Protein AF-A0A1Z8Q421-F1 (afdb_monomer_lite)

Foldseek 3Di:
DVVVVVVVVVVVVVVVVVVVVVVVVVVVVVVVPPPPPPPPPPDQDADPVDHGQDDAACFADWDQDPVNFKIKTWRAADAPPVPPDGGFTAIWIQGNVPRDIGHAAEAEDEAPPEDNPFDDPDDTFRWHDKDWDQDPVRWIKIWTQGPPPHGKTWIWTWDQDPNDIYTYTHGID

Structure (mmCIF, N/CA/C/O backbone):
data_AF-A0A1Z8Q421-F1
#
_entry.id   AF-A0A1Z8Q421-F1
#
loop_
_atom_site.group_PDB
_atom_site.id
_atom_site.type_symbol
_atom_site.label_atom_id
_atom_site.label_alt_id
_atom_site.label_comp_id
_atom_site.label_asym_id
_atom_site.label_entity_id
_atom_site.label_seq_id
_atom_site.pdbx_PDB_ins_code
_atom_site.Cartn_x
_atom_site.Cartn_y
_atom_site.Cartn_z
_atom_site.occupancy
_atom_site.B_iso_or_equiv
_atom_site.auth_seq_id
_atom_site.auth_comp_id
_atom_site.auth_asym_id
_atom_site.auth_atom_id
_atom_site.pdbx_PDB_model_num
ATOM 1 N N . MET A 1 1 ? 30.458 -23.186 -71.223 1.00 63.22 1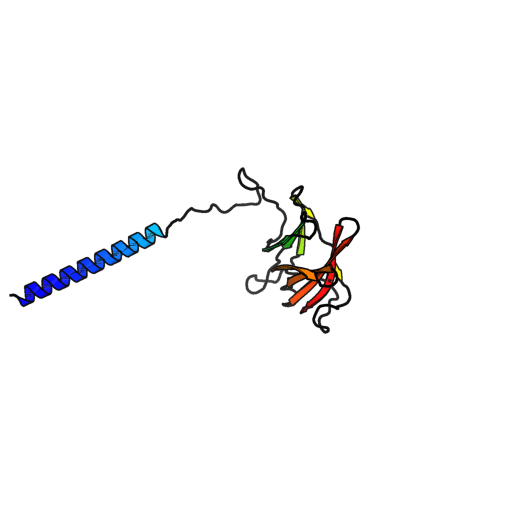 MET A N 1
ATOM 2 C CA . MET A 1 1 ? 29.615 -21.980 -71.431 1.00 63.22 1 MET A CA 1
ATOM 3 C C . MET A 1 1 ? 28.259 -22.051 -70.710 1.00 63.22 1 MET A C 1
ATOM 5 O O . MET A 1 1 ? 27.879 -21.066 -70.094 1.00 63.22 1 MET A O 1
ATOM 9 N N . ILE A 1 2 ? 27.545 -23.187 -70.731 1.00 75.88 2 ILE A N 1
ATOM 10 C CA . ILE A 1 2 ? 26.248 -23.371 -70.034 1.00 75.88 2 ILE A CA 1
ATOM 11 C C . ILE A 1 2 ? 26.379 -23.288 -68.503 1.00 75.88 2 ILE A C 1
ATOM 13 O O . ILE A 1 2 ? 25.632 -22.550 -67.870 1.00 75.88 2 ILE A O 1
ATOM 17 N N . PHE A 1 3 ? 27.385 -23.946 -67.919 1.00 76.75 3 PHE A N 1
ATOM 18 C CA . PHE A 1 3 ? 27.625 -23.936 -66.468 1.00 76.75 3 PHE A CA 1
ATOM 19 C C . PHE A 1 3 ? 27.875 -22.526 -65.902 1.00 76.75 3 PHE A C 1
ATOM 21 O O . PHE A 1 3 ? 27.327 -22.160 -64.871 1.00 76.75 3 PHE A O 1
ATOM 28 N N . TYR A 1 4 ? 28.620 -21.690 -66.633 1.00 82.44 4 TYR A N 1
ATOM 29 C CA . TYR A 1 4 ? 28.860 -20.288 -66.269 1.00 82.44 4 TYR A CA 1
ATOM 30 C C . TYR A 1 4 ? 27.575 -19.444 -66.301 1.00 82.44 4 TYR A C 1
ATOM 32 O O . TYR A 1 4 ? 27.365 -18.603 -65.432 1.00 82.44 4 TYR A O 1
ATOM 40 N N . LYS A 1 5 ? 26.682 -19.691 -67.272 1.00 81.94 5 LYS A N 1
ATOM 41 C CA . LYS A 1 5 ? 25.370 -19.031 -67.324 1.00 81.94 5 LYS A CA 1
ATOM 42 C C . LYS A 1 5 ? 24.496 -19.451 -66.140 1.00 81.94 5 LYS A C 1
ATOM 44 O O . LYS A 1 5 ? 23.928 -18.582 -65.493 1.00 81.94 5 LYS A O 1
ATOM 49 N N . ILE A 1 6 ? 24.441 -20.747 -65.824 1.00 86.06 6 ILE A N 1
ATOM 50 C CA . ILE A 1 6 ? 23.679 -21.278 -64.680 1.00 86.06 6 ILE A CA 1
ATOM 51 C C . ILE A 1 6 ? 24.201 -20.691 -63.362 1.00 86.06 6 ILE A C 1
ATOM 53 O O . ILE A 1 6 ? 23.416 -20.158 -62.583 1.00 86.06 6 ILE A O 1
ATOM 57 N N . LEU A 1 7 ? 25.520 -20.699 -63.149 1.00 88.44 7 LEU A N 1
ATOM 58 C CA . LEU A 1 7 ? 26.145 -20.114 -61.961 1.00 88.44 7 LEU A CA 1
ATOM 59 C C . LEU A 1 7 ? 25.832 -18.615 -61.831 1.00 88.44 7 LEU A C 1
ATOM 61 O O . LEU A 1 7 ? 25.489 -18.147 -60.749 1.00 88.44 7 LEU A O 1
ATOM 65 N N . ARG A 1 8 ? 25.869 -17.869 -62.942 1.00 89.56 8 ARG A N 1
ATOM 66 C CA . ARG A 1 8 ? 25.492 -16.450 -62.975 1.00 89.56 8 ARG A CA 1
ATOM 67 C C . ARG A 1 8 ? 24.030 -16.226 -62.568 1.00 89.56 8 ARG A C 1
ATOM 69 O O . ARG A 1 8 ? 23.768 -15.302 -61.807 1.00 89.56 8 ARG A O 1
ATOM 76 N N . TYR A 1 9 ? 23.091 -17.054 -63.033 1.00 92.56 9 TYR A N 1
ATOM 77 C CA . TYR A 1 9 ? 21.681 -16.944 -62.631 1.00 92.56 9 TYR A CA 1
ATOM 78 C C . TYR A 1 9 ? 21.465 -17.268 -61.149 1.00 92.56 9 TYR A C 1
ATOM 80 O O . TYR A 1 9 ? 20.704 -16.563 -60.492 1.00 92.56 9 TYR A O 1
ATOM 88 N N . ILE A 1 10 ? 22.166 -18.271 -60.606 1.00 92.00 10 ILE A N 1
ATOM 89 C CA . ILE A 1 10 ? 22.101 -18.620 -59.177 1.00 92.00 10 ILE A CA 1
ATOM 90 C C . ILE A 1 10 ? 22.594 -17.454 -58.313 1.00 92.00 10 ILE A C 1
ATOM 92 O O . ILE A 1 10 ? 21.920 -17.068 -57.361 1.00 92.00 10 ILE A O 1
ATOM 96 N N . VAL A 1 11 ? 23.730 -16.846 -58.670 1.00 93.56 11 VAL A N 1
ATOM 97 C CA . VAL A 1 11 ? 24.275 -15.689 -57.940 1.00 93.56 11 VAL A CA 1
ATOM 98 C C . VAL A 1 11 ? 23.302 -14.506 -57.972 1.00 93.56 11 VAL A C 1
ATOM 100 O O . VAL A 1 11 ? 23.052 -13.898 -56.936 1.00 93.56 11 VAL A O 1
ATOM 103 N N . ILE A 1 12 ? 22.700 -14.210 -59.130 1.00 94.56 12 ILE A N 1
ATOM 104 C CA . ILE A 1 12 ? 21.695 -13.141 -59.253 1.00 94.56 12 ILE A CA 1
ATOM 105 C C . ILE A 1 12 ? 20.468 -13.438 -58.378 1.00 94.56 12 ILE A C 1
ATOM 107 O O . ILE A 1 12 ? 20.010 -12.551 -57.665 1.00 94.56 12 ILE A O 1
ATOM 111 N N . ALA A 1 13 ? 19.964 -14.676 -58.379 1.00 94.62 13 ALA A N 1
ATOM 112 C CA . ALA A 1 13 ? 18.811 -15.066 -57.567 1.00 94.62 13 ALA A CA 1
ATOM 113 C C . ALA A 1 13 ? 19.076 -14.919 -56.059 1.00 94.62 13 ALA A C 1
ATOM 115 O O . ALA A 1 13 ? 18.221 -14.400 -55.343 1.00 94.62 13 ALA A O 1
ATOM 116 N N . ILE A 1 14 ? 20.266 -15.308 -55.585 1.00 95.75 14 ILE A N 1
ATOM 117 C CA . ILE A 1 14 ? 20.673 -15.134 -54.181 1.00 95.75 14 ILE A CA 1
ATOM 118 C C . ILE A 1 14 ? 20.725 -13.646 -53.813 1.00 95.75 14 ILE A C 1
ATOM 120 O O . ILE A 1 14 ? 20.204 -13.260 -52.770 1.00 95.75 14 ILE A O 1
ATOM 124 N N . ILE A 1 15 ? 21.294 -12.800 -54.681 1.00 96.38 15 ILE A N 1
ATOM 125 C CA . ILE A 1 15 ? 21.342 -11.346 -54.464 1.00 96.38 15 ILE A CA 1
ATOM 126 C C . ILE A 1 15 ? 19.924 -10.763 -54.395 1.00 96.38 15 ILE A C 1
ATOM 128 O O . ILE A 1 15 ? 19.624 -9.994 -53.485 1.00 96.38 15 ILE A O 1
ATOM 132 N N . CYS A 1 16 ? 19.028 -11.150 -55.307 1.00 96.81 16 CYS A N 1
ATOM 133 C CA . CYS A 1 16 ? 17.640 -10.685 -55.302 1.00 96.81 16 CYS A CA 1
ATOM 134 C C . CYS A 1 16 ? 16.880 -11.120 -54.040 1.00 96.81 16 CYS A C 1
ATOM 136 O O . CYS A 1 16 ? 16.175 -10.303 -53.451 1.00 96.81 16 CYS A O 1
ATOM 138 N N . LEU A 1 17 ? 17.044 -12.372 -53.601 1.00 96.81 17 LEU A N 1
ATOM 139 C CA . LEU A 1 17 ? 16.447 -12.882 -52.362 1.00 96.81 17 LEU A CA 1
ATOM 140 C C . LEU A 1 17 ? 16.971 -12.134 -51.134 1.00 96.81 17 LEU A C 1
ATOM 142 O O . LEU A 1 17 ? 16.187 -11.773 -50.260 1.00 96.81 17 LEU A O 1
ATOM 146 N N . PHE A 1 18 ? 18.274 -11.852 -51.090 1.00 96.81 18 PHE A N 1
ATOM 147 C CA . PHE A 1 18 ? 18.875 -11.086 -50.005 1.00 96.81 18 PHE A CA 1
ATOM 148 C C . PHE A 1 18 ? 18.331 -9.651 -49.957 1.00 96.81 18 PHE A C 1
ATOM 150 O O . PHE A 1 18 ? 17.934 -9.183 -48.894 1.00 96.81 18 PHE A O 1
ATOM 157 N N . ILE A 1 19 ? 18.221 -8.974 -51.105 1.00 97.31 19 ILE A N 1
ATOM 158 C CA . ILE A 1 19 ? 17.632 -7.628 -51.185 1.00 97.31 19 IL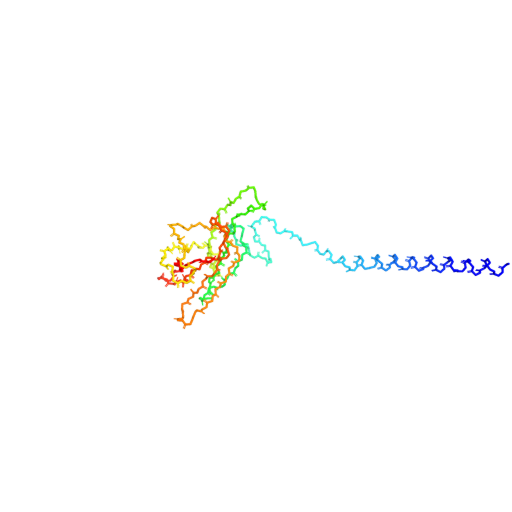E A CA 1
ATOM 159 C C . ILE A 1 19 ? 16.162 -7.644 -50.748 1.00 97.31 19 ILE A C 1
ATOM 161 O O . ILE A 1 19 ? 15.750 -6.779 -49.978 1.00 97.31 19 ILE A O 1
ATOM 165 N N . ALA A 1 20 ? 15.378 -8.630 -51.193 1.00 97.12 20 ALA A N 1
ATOM 166 C CA . ALA A 1 20 ? 13.978 -8.771 -50.794 1.00 97.12 20 ALA A CA 1
ATOM 167 C C . ALA A 1 20 ? 13.834 -9.011 -49.284 1.00 97.12 20 ALA A C 1
ATOM 169 O O . ALA A 1 20 ? 12.957 -8.430 -48.650 1.00 97.12 20 ALA A O 1
ATOM 170 N N . PHE A 1 21 ? 14.724 -9.814 -48.695 1.00 96.69 21 PHE A N 1
ATOM 171 C CA . PHE A 1 21 ? 14.763 -10.043 -47.254 1.00 96.69 21 PHE A CA 1
ATOM 172 C C . PHE A 1 21 ? 15.099 -8.762 -46.478 1.00 96.69 21 PHE A C 1
ATOM 174 O O . PHE A 1 21 ? 14.400 -8.428 -45.526 1.00 96.69 21 PHE A O 1
ATOM 181 N N . ILE A 1 22 ? 16.102 -7.994 -46.916 1.00 96.88 22 ILE A N 1
ATOM 182 C CA . ILE A 1 22 ? 16.441 -6.698 -46.304 1.00 96.88 22 ILE A CA 1
ATOM 183 C C . ILE A 1 22 ? 15.280 -5.703 -46.429 1.00 96.88 22 ILE A C 1
ATOM 185 O O . ILE A 1 22 ? 14.955 -5.018 -45.460 1.00 96.88 22 ILE A O 1
ATOM 189 N N . ALA A 1 23 ? 14.617 -5.644 -47.586 1.00 96.38 23 ALA A N 1
ATOM 190 C CA . ALA A 1 23 ? 13.452 -4.786 -47.787 1.00 96.38 23 ALA A CA 1
ATOM 191 C C . ALA A 1 23 ? 12.281 -5.183 -46.872 1.00 96.38 23 ALA A C 1
ATOM 193 O O . ALA A 1 23 ? 11.629 -4.311 -46.300 1.00 96.38 23 ALA A O 1
ATOM 194 N N . LEU A 1 24 ? 12.051 -6.487 -46.682 1.00 94.94 24 LEU A N 1
ATOM 195 C CA . LEU A 1 24 ? 11.056 -6.996 -45.740 1.00 94.94 24 LEU A CA 1
ATOM 196 C C . LEU A 1 24 ? 11.405 -6.616 -44.296 1.00 94.94 24 LEU A C 1
ATOM 198 O O . LEU A 1 24 ? 10.532 -6.146 -43.574 1.00 94.94 24 LEU A O 1
ATOM 202 N N . LEU A 1 25 ? 12.666 -6.766 -43.876 1.00 93.81 25 LEU A N 1
ATOM 203 C CA . LEU A 1 25 ? 13.107 -6.352 -42.540 1.00 93.81 25 LEU A CA 1
ATOM 204 C C . LEU A 1 25 ? 12.927 -4.846 -42.318 1.00 93.81 25 LEU A C 1
ATOM 206 O O . LEU A 1 25 ? 12.434 -4.442 -41.269 1.00 93.81 25 LEU A O 1
ATOM 210 N N . ALA A 1 26 ? 13.266 -4.018 -43.309 1.00 92.88 26 ALA A N 1
ATOM 211 C CA . ALA A 1 26 ? 13.051 -2.575 -43.241 1.00 92.88 26 ALA A CA 1
ATOM 212 C C . ALA A 1 26 ? 11.556 -2.229 -43.145 1.00 92.88 26 ALA A C 1
ATOM 214 O O . ALA A 1 26 ? 11.167 -1.389 -42.337 1.00 92.88 26 ALA A O 1
ATOM 215 N N . TYR A 1 27 ? 10.706 -2.910 -43.916 1.00 91.94 27 TYR A N 1
ATOM 216 C CA . TYR A 1 27 ? 9.255 -2.747 -43.842 1.00 91.94 27 TYR A CA 1
ATOM 217 C C . TYR A 1 27 ? 8.697 -3.144 -42.467 1.00 91.94 27 TYR A C 1
ATOM 219 O O . TYR A 1 27 ? 7.914 -2.399 -41.877 1.00 91.94 27 TYR A O 1
ATOM 227 N N . LEU A 1 28 ? 9.131 -4.279 -41.912 1.00 89.31 28 LEU A N 1
ATOM 228 C CA . LEU A 1 28 ? 8.740 -4.714 -40.569 1.00 89.31 28 LEU A CA 1
ATOM 229 C C . LEU A 1 28 ? 9.209 -3.724 -39.492 1.00 89.31 28 LEU A C 1
ATOM 231 O O . LEU A 1 28 ? 8.431 -3.381 -38.608 1.00 89.31 28 LEU A O 1
ATOM 235 N N . PHE A 1 29 ? 10.430 -3.196 -39.599 1.00 86.75 29 PHE A N 1
ATOM 236 C CA . PHE A 1 29 ? 10.946 -2.179 -38.679 1.00 86.75 29 PHE A CA 1
ATOM 237 C C . PHE A 1 29 ? 10.121 -0.883 -38.724 1.00 86.75 29 PHE A C 1
ATOM 239 O O . PHE A 1 29 ? 9.734 -0.357 -37.684 1.00 86.75 29 PHE A O 1
ATOM 246 N N . VAL A 1 30 ? 9.789 -0.391 -39.923 1.00 84.06 30 VAL A N 1
ATOM 247 C CA . VAL A 1 30 ? 8.990 0.835 -40.098 1.00 84.06 30 VAL A CA 1
ATOM 248 C C . VAL A 1 30 ? 7.545 0.647 -39.623 1.00 84.06 30 VAL A C 1
ATOM 250 O O . VAL A 1 30 ? 6.978 1.557 -39.027 1.00 84.06 30 VAL A O 1
ATOM 253 N N . THR A 1 31 ? 6.940 -0.522 -39.850 1.00 79.56 31 THR A N 1
ATOM 254 C CA . THR A 1 31 ? 5.553 -0.797 -39.425 1.00 79.56 31 THR A CA 1
ATOM 255 C C . THR A 1 31 ? 5.420 -1.077 -37.925 1.00 79.56 31 THR A C 1
ATOM 257 O O . THR A 1 31 ? 4.401 -0.717 -37.332 1.00 79.56 31 THR A O 1
ATOM 260 N N . GLN A 1 32 ? 6.443 -1.656 -37.284 1.00 71.38 32 GLN A N 1
ATOM 261 C CA . GLN A 1 32 ? 6.507 -1.775 -35.821 1.00 71.38 32 GLN A CA 1
ATOM 262 C C . GLN A 1 32 ? 6.812 -0.441 -35.131 1.00 71.38 32 GLN A C 1
ATOM 264 O O . GLN A 1 32 ? 6.450 -0.261 -33.969 1.00 71.38 32 GLN A O 1
ATOM 269 N N . ALA A 1 33 ? 7.401 0.525 -35.840 1.00 61.09 33 ALA A N 1
ATOM 270 C CA . ALA A 1 33 ? 7.626 1.875 -35.343 1.00 61.09 33 ALA A CA 1
ATOM 271 C C . ALA A 1 33 ? 6.333 2.716 -35.333 1.00 61.09 33 ALA A C 1
ATOM 273 O O . ALA A 1 33 ? 6.293 3.838 -35.833 1.00 61.09 33 ALA A O 1
ATOM 274 N N . ASN A 1 34 ? 5.275 2.227 -34.681 1.00 61.50 34 ASN A N 1
ATOM 275 C CA . ASN A 1 34 ? 4.263 3.112 -34.105 1.00 6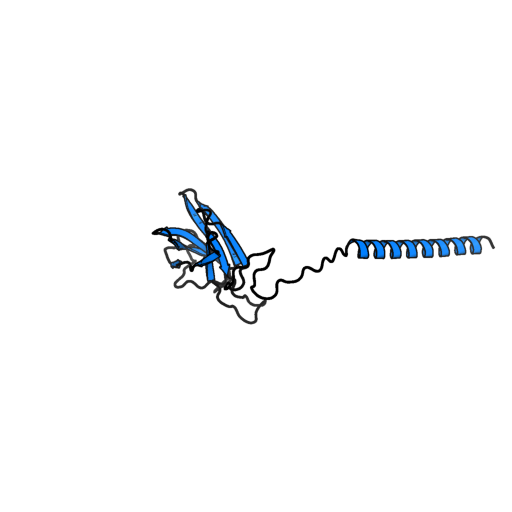1.50 34 ASN A CA 1
ATOM 276 C C . ASN A 1 34 ? 4.856 3.780 -32.855 1.00 61.50 34 ASN A C 1
ATOM 278 O O . ASN A 1 34 ? 4.409 3.575 -31.731 1.00 61.50 34 ASN A O 1
ATOM 282 N N . ILE A 1 35 ? 5.896 4.589 -33.063 1.00 62.12 35 ILE A N 1
ATOM 283 C CA . ILE A 1 35 ? 6.490 5.445 -32.040 1.00 62.12 35 ILE A CA 1
ATOM 284 C C . ILE A 1 35 ? 5.608 6.690 -31.972 1.00 62.12 35 ILE A C 1
ATOM 286 O O . ILE A 1 35 ? 5.997 7.780 -32.385 1.00 62.12 35 ILE A O 1
ATOM 290 N N . LYS A 1 36 ? 4.372 6.548 -31.481 1.00 62.22 36 LYS A N 1
ATOM 291 C CA . LYS A 1 36 ? 3.764 7.715 -30.846 1.00 62.22 36 LYS A CA 1
ATOM 292 C C . LYS A 1 36 ? 4.634 7.978 -29.631 1.00 62.22 36 LYS A C 1
ATOM 294 O O . LYS A 1 36 ? 4.603 7.209 -28.677 1.00 62.22 36 LYS A O 1
ATOM 299 N N . GLN A 1 37 ? 5.469 9.007 -29.724 1.00 62.19 37 GLN A N 1
ATOM 300 C CA . GLN A 1 37 ? 6.221 9.511 -28.592 1.00 62.19 37 GLN A CA 1
ATOM 301 C C . GLN A 1 37 ? 5.184 9.909 -27.543 1.00 62.19 37 GLN A C 1
ATOM 303 O O . GLN A 1 37 ? 4.469 10.899 -27.698 1.00 62.19 37 GLN A O 1
ATOM 308 N N . VAL A 1 38 ? 5.013 9.054 -26.538 1.00 65.69 38 VAL A N 1
ATOM 309 C CA . VAL A 1 38 ? 4.213 9.392 -25.372 1.00 65.69 38 VAL A CA 1
ATOM 310 C C . VAL A 1 38 ? 5.061 10.407 -24.633 1.00 65.69 38 VAL A C 1
ATOM 312 O O . VAL A 1 38 ? 6.135 10.075 -24.135 1.00 65.69 38 VAL A O 1
ATOM 315 N N . ASN A 1 39 ? 4.636 11.666 -24.659 1.00 68.56 39 ASN A N 1
ATOM 316 C CA . ASN A 1 39 ? 5.265 12.672 -23.825 1.00 68.56 39 ASN A CA 1
ATOM 317 C C . ASN A 1 39 ? 5.084 12.216 -22.381 1.00 68.56 39 ASN A C 1
ATOM 319 O O . ASN A 1 39 ? 3.954 11.986 -21.944 1.00 68.56 39 ASN A O 1
ATOM 323 N N . TYR A 1 40 ? 6.193 12.041 -21.669 1.00 66.38 40 TYR A N 1
ATOM 324 C CA . TYR A 1 40 ? 6.132 11.810 -20.238 1.00 66.38 40 TYR A CA 1
ATOM 325 C C . TYR A 1 40 ? 5.429 13.006 -19.602 1.00 66.38 40 TYR A C 1
ATOM 327 O O . TYR A 1 40 ? 5.690 14.155 -19.965 1.00 66.38 40 TYR A O 1
ATOM 335 N N . ILE A 1 41 ? 4.502 12.729 -18.689 1.00 69.06 41 ILE A N 1
ATOM 336 C CA . ILE A 1 41 ? 3.942 13.774 -17.840 1.00 69.06 41 ILE A CA 1
ATOM 337 C C . ILE A 1 41 ? 5.090 14.199 -16.926 1.00 69.06 41 ILE A C 1
ATOM 339 O O . ILE A 1 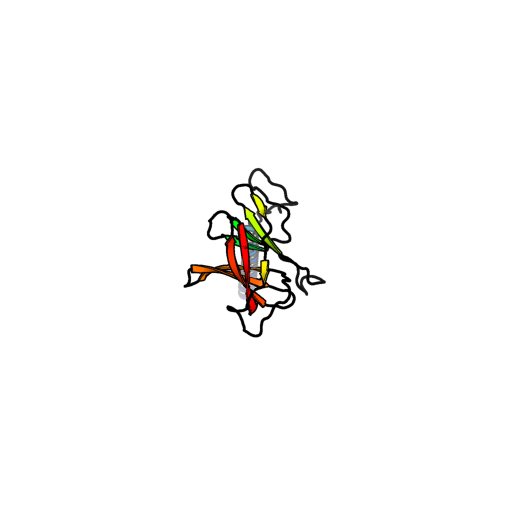41 ? 5.519 13.432 -16.065 1.00 69.06 41 ILE A O 1
ATOM 343 N N . GLU A 1 42 ? 5.651 15.376 -17.186 1.00 73.12 42 GLU A N 1
ATOM 344 C CA . GLU A 1 42 ? 6.668 15.967 -16.326 1.00 73.12 42 GLU A CA 1
ATOM 345 C C . GLU A 1 42 ? 5.998 16.761 -15.208 1.00 73.12 42 GLU A C 1
ATOM 347 O O . GLU A 1 42 ? 5.053 17.517 -15.432 1.00 73.12 42 GLU A O 1
ATOM 352 N N . GLY A 1 43 ? 6.510 16.590 -13.992 1.00 80.44 43 GLY A N 1
ATOM 353 C CA . GLY A 1 43 ? 5.946 17.225 -12.810 1.00 80.44 43 GLY A CA 1
ATOM 354 C C . GLY A 1 43 ? 4.612 16.615 -12.379 1.00 80.44 43 GLY A C 1
ATOM 355 O O . GLY A 1 43 ? 4.225 15.523 -12.788 1.00 80.44 43 GLY A O 1
ATOM 356 N N . CYS A 1 44 ? 3.930 17.325 -11.486 1.00 87.44 44 CYS A N 1
ATOM 357 C CA . CYS A 1 44 ? 2.628 16.929 -10.977 1.00 87.44 44 CYS A CA 1
ATOM 358 C C . CYS A 1 44 ? 1.626 18.044 -11.261 1.00 87.44 44 CYS A C 1
ATOM 360 O O . CYS A 1 44 ? 1.273 18.834 -10.387 1.00 87.44 44 CYS A O 1
ATOM 362 N N . GLU A 1 45 ? 1.240 18.153 -12.529 1.00 88.19 45 GLU A N 1
ATOM 363 C CA . GLU A 1 45 ? 0.363 19.211 -13.016 1.00 88.19 45 GLU A CA 1
ATOM 364 C C . GLU A 1 45 ? -0.764 18.614 -13.855 1.00 88.19 45 GLU A C 1
ATOM 366 O O . GLU A 1 45 ? -0.558 17.732 -14.689 1.00 88.19 45 GLU A O 1
ATOM 371 N N . SER A 1 46 ? -1.979 19.100 -13.607 1.00 90.06 46 SER A N 1
ATOM 372 C CA . SER A 1 46 ? -3.140 18.744 -14.421 1.00 90.06 46 SER A CA 1
ATOM 373 C C . SER A 1 46 ? -3.082 19.457 -15.771 1.00 90.06 46 SER A C 1
ATOM 375 O O . SER A 1 46 ? -2.508 20.538 -15.893 1.00 90.06 46 SER A O 1
ATOM 377 N N . ASN A 1 47 ? -3.723 18.881 -16.781 1.00 87.00 47 ASN A N 1
ATOM 378 C CA . ASN A 1 47 ? -3.890 19.495 -18.095 1.00 87.00 47 ASN A CA 1
ATOM 379 C C . ASN A 1 47 ? -5.329 19.302 -18.603 1.00 87.00 47 ASN A C 1
ATOM 381 O O . ASN A 1 47 ? -6.205 18.860 -17.866 1.00 87.00 47 ASN A O 1
ATOM 385 N N . GLU A 1 48 ? -5.588 19.639 -19.867 1.00 88.38 48 GLU A N 1
ATOM 386 C CA . GLU A 1 48 ? -6.929 19.538 -20.465 1.00 88.38 48 GLU A CA 1
ATOM 387 C C . GLU A 1 48 ? -7.458 18.096 -20.573 1.00 88.38 48 GLU A C 1
ATOM 389 O O . GLU A 1 48 ? -8.658 17.892 -20.734 1.00 88.38 48 GLU A O 1
ATOM 394 N N . THR A 1 49 ? -6.576 17.093 -20.517 1.00 87.81 49 THR A N 1
ATOM 395 C CA . THR A 1 49 ? -6.922 15.669 -20.667 1.00 87.81 49 THR A CA 1
ATOM 396 C C . THR A 1 49 ? -6.936 14.925 -19.333 1.00 87.81 49 THR A C 1
ATOM 398 O O . THR A 1 49 ? -7.756 14.030 -19.144 1.00 87.81 49 THR A O 1
ATOM 401 N N . PHE A 1 50 ? -6.038 15.276 -18.412 1.00 85.69 50 PHE A N 1
ATOM 402 C CA . PHE A 1 50 ? -5.834 14.557 -17.160 1.00 85.69 50 PHE A CA 1
ATOM 403 C C . PHE A 1 50 ? -5.856 15.494 -15.960 1.00 85.69 50 PHE A C 1
ATOM 405 O O . PHE A 1 50 ? -5.128 16.488 -15.912 1.00 85.69 50 PHE A O 1
ATOM 412 N N . THR A 1 51 ? -6.618 15.096 -14.946 1.00 88.94 51 THR A N 1
ATOM 413 C CA . THR A 1 51 ? -6.465 15.611 -13.587 1.00 88.94 51 THR A CA 1
ATOM 414 C C . THR A 1 51 ? -5.428 14.762 -12.868 1.00 88.94 51 THR A C 1
ATOM 416 O O . THR A 1 51 ? -5.554 13.540 -12.812 1.00 88.94 51 THR A O 1
ATOM 419 N N . VAL A 1 52 ? -4.407 15.410 -12.317 1.00 90.19 52 VAL A N 1
ATOM 420 C CA . VAL A 1 52 ? -3.323 14.752 -11.583 1.00 90.19 52 VAL A CA 1
ATOM 421 C C . VAL A 1 52 ? -3.430 15.117 -10.107 1.00 90.19 52 VAL A C 1
ATOM 423 O O . VAL A 1 52 ? -3.490 16.296 -9.756 1.00 90.19 52 VAL A O 1
ATOM 426 N N . TYR A 1 53 ? -3.435 14.103 -9.240 1.00 92.38 53 TYR A N 1
ATOM 427 C CA . TYR A 1 53 ? -3.442 14.274 -7.789 1.00 92.38 53 TYR A CA 1
ATOM 428 C C . TYR A 1 53 ? -2.044 14.048 -7.217 1.00 92.38 53 TYR A C 1
ATOM 430 O O . TYR A 1 53 ? -1.443 12.991 -7.386 1.00 92.38 53 TYR A O 1
ATOM 438 N N . CYS A 1 54 ? -1.531 15.068 -6.537 1.00 90.88 54 CYS A N 1
ATOM 439 C CA . CYS A 1 54 ? -0.136 15.140 -6.116 1.00 90.88 54 CYS A CA 1
ATOM 440 C C . CYS A 1 54 ? 0.086 14.717 -4.664 1.00 90.88 54 CYS A C 1
ATOM 442 O O . CYS A 1 54 ? -0.854 14.473 -3.910 1.00 90.88 54 CYS A O 1
ATOM 444 N N . ASN A 1 55 ? 1.359 14.729 -4.255 1.00 93.00 55 ASN A N 1
ATOM 445 C CA . ASN A 1 55 ? 1.824 14.453 -2.891 1.00 93.00 55 ASN A CA 1
ATOM 446 C C . ASN A 1 55 ? 1.730 12.981 -2.467 1.00 93.00 55 ASN A C 1
ATOM 448 O O . ASN A 1 55 ? 1.619 12.693 -1.273 1.00 93.00 55 ASN A O 1
ATOM 452 N N . TYR A 1 56 ? 1.807 12.055 -3.422 1.00 94.56 56 TYR A N 1
ATOM 453 C CA . TYR A 1 56 ? 2.022 10.629 -3.178 1.00 94.56 56 TYR A CA 1
ATOM 454 C C . TYR A 1 56 ? 3.498 10.280 -3.373 1.00 94.56 56 TYR A C 1
ATOM 456 O O . TYR A 1 56 ? 4.142 10.764 -4.302 1.00 94.56 56 TYR A O 1
ATOM 464 N N . GLN A 1 57 ? 4.034 9.460 -2.481 1.00 94.56 57 GLN A N 1
ATOM 465 C CA . GLN A 1 57 ? 5.358 8.872 -2.596 1.00 94.56 57 GLN A CA 1
ATOM 466 C C . GLN A 1 57 ? 5.232 7.584 -3.407 1.00 94.56 57 GLN A C 1
ATOM 468 O O . GLN A 1 57 ? 4.649 6.633 -2.910 1.00 94.56 57 GLN A O 1
ATOM 473 N N . ASN A 1 58 ? 5.756 7.571 -4.637 1.00 94.38 58 ASN A N 1
ATOM 474 C CA . ASN A 1 58 ? 5.795 6.395 -5.520 1.00 94.38 58 ASN A CA 1
ATOM 475 C C . ASN A 1 58 ? 4.513 5.530 -5.438 1.00 94.38 58 ASN A C 1
ATOM 477 O O . ASN A 1 58 ? 4.597 4.391 -4.976 1.00 94.38 58 ASN A O 1
ATOM 481 N N . PRO A 1 59 ? 3.330 6.072 -5.797 1.00 95.56 59 PRO A N 1
ATOM 482 C CA . PRO A 1 59 ? 2.092 5.300 -5.751 1.00 95.56 59 PRO A CA 1
ATOM 483 C C . PRO A 1 59 ? 2.229 4.097 -6.690 1.00 95.56 59 PRO A C 1
ATOM 485 O O . PRO A 1 59 ? 2.396 4.295 -7.895 1.00 95.56 59 PRO A O 1
ATOM 488 N N . GLU A 1 60 ? 2.237 2.884 -6.142 1.00 96.12 60 GLU A N 1
ATOM 489 C CA . GLU A 1 60 ? 2.549 1.679 -6.916 1.00 96.12 60 GLU A CA 1
ATOM 490 C C . GLU A 1 60 ? 1.302 0.886 -7.289 1.00 96.12 60 GLU A C 1
ATOM 492 O O . GLU A 1 60 ? 1.153 0.526 -8.456 1.00 96.12 60 GLU A O 1
ATOM 497 N N . ASP A 1 61 ? 0.375 0.721 -6.348 1.00 98.38 61 ASP A N 1
ATOM 498 C CA . ASP A 1 61 ? -0.865 -0.015 -6.566 1.00 98.38 61 ASP A CA 1
ATOM 499 C C . ASP A 1 61 ? -2.069 0.672 -5.897 1.00 98.38 61 ASP A C 1
ATOM 501 O O . ASP A 1 61 ? -1.934 1.522 -5.004 1.00 98.38 61 ASP A O 1
ATOM 505 N N . LEU A 1 62 ? -3.265 0.348 -6.392 1.00 98.00 62 LEU A N 1
ATOM 506 C CA . LEU A 1 62 ? -4.528 0.996 -6.048 1.00 98.00 62 LEU A CA 1
ATOM 507 C C . LEU A 1 62 ? -5.629 -0.042 -5.817 1.00 98.00 62 LEU A C 1
ATOM 509 O O . LEU A 1 62 ? -5.897 -0.870 -6.682 1.00 98.00 62 LEU A O 1
ATOM 513 N N . ALA A 1 63 ? -6.366 0.090 -4.714 1.00 98.06 63 ALA A N 1
ATOM 514 C CA . ALA A 1 63 ? -7.541 -0.734 -4.431 1.00 98.06 63 ALA A CA 1
ATOM 515 C C . ALA A 1 63 ? -8.761 0.135 -4.105 1.00 98.06 63 ALA A C 1
ATOM 517 O O . ALA A 1 63 ? -8.674 1.101 -3.348 1.00 98.06 63 ALA A O 1
ATOM 518 N N . VAL A 1 64 ? -9.920 -0.200 -4.672 1.00 97.25 64 VAL A N 1
ATOM 519 C CA . VAL A 1 64 ? -11.181 0.497 -4.375 1.00 97.25 64 VAL A CA 1
ATOM 520 C C . VAL A 1 64 ? -11.715 0.014 -3.027 1.00 97.25 64 VAL A C 1
ATOM 522 O O . VAL A 1 64 ? -11.779 -1.189 -2.781 1.00 97.25 64 VAL A O 1
ATOM 525 N N . LEU A 1 65 ? -12.107 0.946 -2.158 1.00 97.12 65 LEU A N 1
ATOM 526 C CA . LEU A 1 65 ? -12.729 0.627 -0.875 1.00 97.12 65 LEU A CA 1
ATOM 527 C C . LEU A 1 65 ? -14.221 0.274 -1.043 1.00 97.12 65 LEU A C 1
ATOM 529 O O . LEU A 1 65 ? -14.853 0.718 -2.005 1.00 97.12 65 LEU A O 1
ATOM 533 N N . PRO A 1 66 ? -14.818 -0.486 -0.104 1.00 95.12 66 PRO A N 1
ATOM 534 C CA . PRO A 1 66 ? -16.208 -0.950 -0.206 1.00 95.12 66 PRO A CA 1
ATOM 535 C C . PRO A 1 66 ? -17.269 0.152 -0.336 1.00 95.12 66 PRO A C 1
ATOM 537 O O . PRO A 1 66 ? -18.353 -0.099 -0.856 1.00 95.12 66 PRO A O 1
ATOM 540 N N . ASP A 1 67 ? -16.969 1.379 0.098 1.00 94.88 67 ASP A N 1
ATOM 541 C CA . ASP A 1 67 ? -17.876 2.523 -0.052 1.00 94.88 67 ASP A CA 1
ATOM 542 C C . ASP A 1 67 ? -17.983 3.057 -1.490 1.00 94.88 67 ASP A C 1
ATOM 544 O O . ASP A 1 67 ? -18.799 3.940 -1.763 1.00 94.88 67 ASP A O 1
ATOM 548 N N . GLY A 1 68 ? -17.151 2.563 -2.413 1.00 93.81 68 GLY A N 1
ATOM 549 C CA . GLY A 1 68 ? -17.098 3.024 -3.799 1.00 93.81 68 GLY A CA 1
ATOM 550 C C . GLY A 1 68 ? -16.645 4.480 -3.958 1.00 93.81 68 GLY A C 1
ATOM 551 O O . GLY A 1 68 ? -16.778 5.043 -5.045 1.00 93.81 68 GLY A O 1
ATOM 552 N N . ARG A 1 69 ? -16.127 5.105 -2.894 1.00 95.31 69 ARG A N 1
ATOM 553 C CA . ARG A 1 69 ? -15.709 6.510 -2.858 1.00 95.31 69 ARG A CA 1
ATOM 554 C C . ARG A 1 69 ? -14.209 6.646 -2.681 1.00 95.31 69 ARG A C 1
ATOM 556 O O . ARG A 1 69 ? -13.613 7.533 -3.293 1.00 95.31 69 ARG A O 1
ATOM 563 N N . HIS A 1 70 ? -13.607 5.848 -1.817 1.00 97.12 70 HIS A N 1
ATOM 564 C CA . HIS A 1 70 ? -12.194 5.993 -1.509 1.00 97.12 70 HIS A CA 1
ATOM 565 C C . HIS A 1 70 ? -11.360 4.952 -2.261 1.00 97.12 70 HIS A C 1
ATOM 567 O O . HIS A 1 70 ? -11.775 3.813 -2.464 1.00 97.12 70 HIS A O 1
ATOM 573 N N . ILE A 1 71 ? -10.165 5.359 -2.679 1.00 97.81 71 ILE A N 1
ATOM 574 C CA . ILE A 1 71 ? -9.161 4.470 -3.266 1.00 97.81 71 ILE A CA 1
ATOM 575 C C . ILE A 1 71 ? -7.998 4.396 -2.287 1.00 97.81 71 ILE A C 1
ATOM 577 O O . ILE A 1 71 ? -7.421 5.427 -1.946 1.00 97.81 71 ILE A O 1
ATOM 581 N N . LEU A 1 72 ? -7.667 3.195 -1.829 1.00 98.44 72 LEU A N 1
ATOM 582 C CA . LEU A 1 72 ? -6.447 2.916 -1.089 1.00 98.44 72 LEU A CA 1
ATOM 583 C C . LEU A 1 72 ? -5.257 2.949 -2.047 1.00 98.44 72 LEU A C 1
ATOM 585 O O . LEU A 1 72 ? -5.309 2.351 -3.117 1.00 98.44 72 LEU A O 1
ATOM 589 N N . VAL A 1 73 ? -4.197 3.640 -1.645 1.00 98.50 73 VAL A N 1
ATOM 590 C CA . VAL A 1 73 ? -2.963 3.808 -2.413 1.00 98.50 73 VAL A CA 1
ATOM 591 C C . VAL A 1 73 ? -1.803 3.232 -1.613 1.00 98.50 73 VAL A C 1
ATOM 593 O O . VAL A 1 73 ? -1.562 3.670 -0.480 1.00 98.50 73 VAL A O 1
ATOM 596 N N . SER A 1 74 ? -1.066 2.286 -2.197 1.00 98.44 74 SER A N 1
ATOM 597 C CA . SER A 1 74 ? 0.233 1.876 -1.665 1.00 98.44 74 SER A CA 1
ATOM 598 C C . SER A 1 74 ? 1.302 2.872 -2.109 1.00 98.44 74 SER A C 1
ATOM 600 O O . SER A 1 74 ? 1.566 3.071 -3.293 1.00 98.44 74 SER A O 1
ATOM 602 N N . GLU A 1 75 ? 1.900 3.569 -1.146 1.00 98.12 75 GLU A N 1
ATOM 603 C CA . GLU A 1 75 ? 2.992 4.503 -1.403 1.00 98.12 75 GLU A CA 1
ATOM 604 C C . GLU A 1 75 ? 4.317 3.798 -1.153 1.00 98.12 75 GLU A C 1
ATOM 606 O O . GLU A 1 75 ? 4.785 3.732 -0.007 1.00 98.12 75 GLU A O 1
ATOM 611 N N . PHE A 1 76 ? 4.897 3.246 -2.221 1.00 97.94 76 PHE A N 1
ATOM 612 C CA . PHE A 1 76 ? 6.099 2.434 -2.131 1.00 97.94 76 PHE A CA 1
ATOM 613 C C . PHE A 1 76 ? 7.286 3.249 -1.619 1.00 97.94 76 PHE A C 1
ATOM 615 O O . PHE A 1 76 ? 7.550 4.393 -2.001 1.00 97.94 76 PHE A O 1
ATOM 622 N N . GLY A 1 77 ? 8.028 2.631 -0.711 1.00 96.44 77 GLY A N 1
ATOM 623 C CA . GLY A 1 77 ? 9.248 3.184 -0.170 1.00 96.44 77 GLY A CA 1
ATOM 624 C C . GLY A 1 77 ? 10.402 3.056 -1.154 1.00 96.44 77 GLY A C 1
ATOM 625 O O . GLY A 1 77 ? 10.509 3.783 -2.144 1.00 96.44 77 GLY A O 1
ATOM 626 N N . ALA A 1 78 ? 11.293 2.129 -0.831 1.00 94.25 78 ALA A N 1
ATOM 627 C CA . ALA A 1 78 ? 12.324 1.614 -1.715 1.00 94.25 78 ALA A CA 1
ATOM 628 C C . ALA A 1 78 ? 12.818 0.262 -1.182 1.00 94.25 78 ALA A C 1
ATOM 630 O O . ALA A 1 78 ? 12.677 -0.016 0.012 1.00 94.25 78 ALA A O 1
ATOM 631 N N . ILE A 1 79 ? 13.449 -0.538 -2.045 1.00 93.50 79 ILE A N 1
ATOM 632 C CA . ILE A 1 79 ? 14.005 -1.853 -1.701 1.00 93.50 79 ILE A CA 1
ATOM 633 C C . ILE A 1 79 ? 15.428 -2.029 -2.259 1.00 93.50 79 ILE A C 1
ATOM 635 O O . ILE A 1 79 ? 15.716 -1.645 -3.395 1.00 93.50 79 ILE A O 1
ATOM 639 N N . VAL A 1 80 ? 16.335 -2.618 -1.482 1.00 91.06 80 VAL A N 1
ATOM 640 C CA . VAL A 1 80 ? 17.671 -3.052 -1.933 1.00 91.06 80 VAL A CA 1
ATOM 641 C C . VAL A 1 80 ? 17.534 -4.340 -2.766 1.00 91.06 80 VAL A C 1
ATOM 643 O O . VAL A 1 80 ? 16.821 -5.244 -2.340 1.00 91.06 80 VAL A O 1
ATOM 646 N N . PRO A 1 81 ? 18.216 -4.492 -3.923 1.00 92.44 81 PRO A N 1
ATOM 647 C CA . PRO A 1 81 ? 19.279 -3.647 -4.480 1.00 92.44 81 PRO A CA 1
ATOM 648 C C . PRO A 1 81 ? 18.815 -2.609 -5.515 1.00 92.44 81 PRO A C 1
ATOM 650 O O . PRO A 1 81 ? 19.657 -1.969 -6.141 1.00 92.44 81 PRO A O 1
ATOM 653 N N . LEU A 1 82 ? 17.505 -2.441 -5.729 1.00 89.50 82 LEU A N 1
ATOM 654 C CA . LEU A 1 82 ? 16.975 -1.443 -6.672 1.00 89.50 82 LEU A CA 1
ATOM 655 C C . LEU A 1 82 ? 17.247 -0.005 -6.200 1.00 89.50 82 LEU A C 1
ATOM 657 O O . LEU A 1 82 ? 17.370 0.909 -7.011 1.00 89.50 82 LEU A O 1
ATOM 661 N N . SER A 1 83 ? 17.391 0.172 -4.887 1.00 91.19 83 SER A N 1
ATOM 662 C CA . SER A 1 83 ? 17.838 1.384 -4.209 1.00 91.19 83 SER A CA 1
ATOM 663 C C . SER A 1 83 ? 19.076 1.090 -3.347 1.00 91.19 83 SER A C 1
ATOM 665 O O . SER A 1 83 ? 19.228 -0.038 -2.869 1.00 91.19 83 SER A O 1
ATOM 667 N N . PRO A 1 84 ? 19.951 2.083 -3.080 1.00 93.94 84 PRO A N 1
ATOM 668 C CA . PRO A 1 84 ? 21.071 1.928 -2.146 1.00 93.94 84 PRO A CA 1
ATOM 669 C C . PRO A 1 84 ? 20.642 1.546 -0.723 1.00 93.94 84 PRO A C 1
ATOM 671 O O . PRO A 1 84 ? 21.417 0.941 0.015 1.00 93.94 84 PRO A O 1
ATOM 674 N N . THR A 1 85 ? 19.423 1.922 -0.331 1.00 93.69 85 THR A N 1
ATOM 675 C CA . THR A 1 85 ? 18.855 1.671 0.997 1.00 93.69 85 THR A CA 1
ATOM 676 C C . THR A 1 85 ? 17.364 1.375 0.901 1.00 93.69 85 THR A C 1
ATOM 678 O O . THR A 1 85 ? 16.676 1.921 0.033 1.00 93.69 85 THR A O 1
ATOM 681 N N . ASN A 1 86 ? 16.850 0.579 1.840 1.00 93.69 86 ASN A N 1
ATOM 682 C CA . ASN A 1 86 ? 15.410 0.481 2.062 1.00 93.69 86 ASN A CA 1
ATOM 683 C C . ASN A 1 86 ? 14.893 1.823 2.598 1.00 93.69 86 ASN A C 1
ATOM 685 O O . ASN A 1 86 ? 15.550 2.462 3.424 1.00 93.69 86 ASN A O 1
ATOM 689 N N . VAL A 1 87 ? 13.731 2.254 2.118 1.00 96.88 87 VAL A N 1
ATOM 690 C CA . VAL A 1 87 ? 13.058 3.482 2.562 1.00 96.88 87 VAL A CA 1
ATOM 691 C C . VAL A 1 87 ? 11.651 3.100 2.982 1.00 96.88 87 VAL A C 1
ATOM 693 O O . VAL A 1 87 ? 11.022 2.284 2.319 1.00 96.88 87 VAL A O 1
ATOM 696 N N . GLN A 1 88 ? 11.162 3.679 4.076 1.00 97.19 88 GLN A N 1
ATOM 697 C CA . GLN A 1 88 ? 9.796 3.454 4.526 1.00 97.19 88 GLN A CA 1
ATOM 698 C C . GLN A 1 88 ? 8.806 4.136 3.567 1.00 97.19 88 GLN A C 1
ATOM 700 O O . GLN A 1 88 ? 8.992 5.283 3.154 1.00 97.19 88 GLN A O 1
ATOM 705 N N . GLY A 1 89 ? 7.763 3.406 3.205 1.00 97.19 89 GLY A N 1
ATOM 706 C CA . GLY A 1 89 ? 6.578 3.893 2.520 1.00 97.19 89 GLY A CA 1
ATOM 707 C C . GLY A 1 89 ? 5.400 4.056 3.478 1.00 97.19 89 GLY A C 1
ATOM 708 O O . GLY A 1 89 ? 5.561 4.120 4.699 1.00 97.19 89 GLY A O 1
ATOM 709 N N . LYS A 1 90 ? 4.190 4.145 2.931 1.00 97.25 90 LYS A N 1
ATOM 710 C CA . LYS A 1 90 ? 2.960 4.289 3.724 1.00 97.25 90 LYS A CA 1
ATOM 711 C C . LYS A 1 90 ? 1.724 3.905 2.921 1.00 97.25 90 LYS A C 1
ATOM 713 O O . LYS A 1 90 ? 1.803 3.616 1.734 1.00 97.25 90 LYS A O 1
ATOM 718 N N . LEU A 1 91 ? 0.580 3.936 3.586 1.00 98.19 91 LEU A N 1
ATOM 719 C CA . LEU A 1 91 ? -0.727 3.823 2.956 1.00 98.19 91 LEU A CA 1
ATOM 720 C C . LEU A 1 91 ? -1.446 5.162 3.063 1.00 98.19 91 LEU A C 1
ATOM 722 O O . LEU A 1 91 ? -1.304 5.885 4.055 1.00 98.19 91 LEU A O 1
ATOM 726 N N . SER A 1 92 ? -2.231 5.486 2.049 1.00 97.69 92 SER A N 1
ATOM 727 C CA . SER A 1 92 ? -3.110 6.650 2.064 1.00 97.69 92 SER A CA 1
ATOM 728 C C . SER A 1 92 ? -4.374 6.390 1.268 1.00 97.69 92 SER A C 1
ATOM 730 O O . SER A 1 92 ? -4.470 5.411 0.534 1.00 97.69 92 SER A O 1
ATOM 732 N N . LEU A 1 93 ? -5.357 7.270 1.433 1.00 97.69 93 LEU A N 1
ATOM 733 C CA . LEU A 1 93 ? -6.592 7.236 0.667 1.00 97.69 93 LEU A CA 1
ATOM 734 C C . LEU A 1 93 ? -6.676 8.429 -0.269 1.00 97.69 93 LEU A C 1
ATOM 736 O O . LEU A 1 93 ? -6.385 9.553 0.136 1.00 97.69 93 LEU A O 1
ATOM 740 N N . LEU A 1 94 ? -7.171 8.197 -1.476 1.00 97.44 94 LEU A N 1
ATOM 741 C CA . LEU A 1 94 ? -7.698 9.228 -2.357 1.00 97.44 94 LEU A CA 1
ATOM 742 C C . LEU A 1 94 ? -9.222 9.270 -2.211 1.00 97.44 94 LEU A C 1
ATOM 744 O O . LEU A 1 94 ? -9.902 8.277 -2.464 1.00 97.44 94 LEU A O 1
ATOM 748 N N . ASP A 1 95 ? -9.767 10.421 -1.829 1.00 96.00 95 ASP A N 1
ATOM 749 C CA . ASP A 1 95 ? -11.205 10.677 -1.900 1.00 96.00 95 ASP A CA 1
ATOM 750 C C . ASP A 1 95 ? -11.581 11.062 -3.335 1.00 96.00 95 ASP A C 1
ATOM 752 O O . ASP A 1 95 ? -11.163 12.106 -3.834 1.00 96.00 95 ASP A O 1
ATOM 756 N N . THR A 1 96 ? -12.369 10.233 -4.018 1.00 95.19 96 THR A N 1
ATOM 757 C CA . THR A 1 96 ? -12.719 10.475 -5.430 1.00 95.19 96 THR A CA 1
ATOM 758 C C . THR A 1 96 ? -13.695 11.636 -5.633 1.00 95.19 96 THR A C 1
ATOM 760 O O . THR A 1 96 ? -13.887 12.075 -6.765 1.00 95.19 96 THR A O 1
ATOM 763 N N . THR A 1 97 ? -14.294 12.172 -4.562 1.00 93.56 97 THR A N 1
ATOM 764 C CA . THR A 1 97 ? -15.231 13.302 -4.673 1.00 93.56 97 THR A CA 1
ATOM 765 C C . THR A 1 97 ? -14.525 14.634 -4.896 1.00 93.56 97 THR A C 1
ATOM 767 O O . THR A 1 97 ? -14.990 15.446 -5.694 1.00 93.56 97 THR A O 1
ATOM 770 N N . ASP A 1 98 ? -13.411 14.869 -4.202 1.00 92.69 98 ASP A N 1
ATOM 771 C CA . ASP A 1 98 ? -12.675 16.136 -4.241 1.00 92.69 98 ASP A CA 1
ATOM 772 C C . ASP A 1 98 ? -11.177 15.966 -4.535 1.00 92.69 98 ASP A C 1
ATOM 774 O O . ASP A 1 98 ? -10.450 16.956 -4.652 1.00 92.69 98 ASP A O 1
ATOM 778 N N . GLY A 1 99 ? -10.711 14.725 -4.688 1.00 93.31 99 GLY A N 1
ATOM 779 C CA . GLY A 1 99 ? -9.325 14.404 -4.990 1.00 93.31 99 GLY A CA 1
ATOM 780 C C . GLY A 1 99 ? -8.373 14.527 -3.808 1.00 93.31 99 GLY A C 1
ATOM 781 O O . GLY A 1 99 ? -7.152 14.525 -3.996 1.00 93.31 99 GLY A O 1
ATOM 782 N N . ARG A 1 100 ? -8.888 14.700 -2.585 1.00 94.88 100 ARG A N 1
ATOM 783 C CA . ARG A 1 100 ? -8.032 14.896 -1.417 1.00 94.88 100 ARG A CA 1
ATOM 784 C C . ARG A 1 100 ? -7.397 13.590 -0.975 1.00 94.88 100 ARG A C 1
ATOM 786 O O . ARG A 1 100 ? -8.059 12.567 -0.817 1.00 94.88 100 ARG A O 1
ATOM 793 N N . LYS A 1 101 ? -6.104 13.684 -0.677 1.00 96.44 101 LYS A N 1
ATOM 794 C CA . LYS A 1 101 ? -5.364 12.651 0.033 1.00 96.44 101 LYS A CA 1
ATOM 795 C C . LYS A 1 101 ? -5.734 12.664 1.517 1.00 96.44 101 LYS A C 1
ATOM 797 O O . LYS A 1 101 ? -5.699 13.723 2.148 1.00 96.44 101 LYS A O 1
ATOM 802 N N . LYS A 1 102 ? -6.024 11.498 2.086 1.00 95.25 102 LYS A N 1
ATOM 803 C CA . LYS A 1 102 ? -6.243 11.288 3.522 1.00 95.25 102 LYS A CA 1
ATOM 804 C C . LYS A 1 102 ? -5.239 10.275 4.058 1.00 95.25 102 LYS A C 1
ATOM 806 O O . LYS A 1 102 ? -4.849 9.341 3.361 1.00 95.25 102 LYS A O 1
ATOM 811 N N . ASN A 1 103 ? -4.817 10.479 5.300 1.00 93.00 103 ASN A N 1
ATOM 812 C CA . ASN A 1 103 ? -4.011 9.495 6.014 1.00 93.00 103 ASN A CA 1
ATOM 813 C C . ASN A 1 103 ? -4.913 8.376 6.533 1.00 93.00 103 ASN A C 1
ATOM 815 O O . ASN A 1 103 ? -6.095 8.605 6.789 1.00 93.00 103 ASN A O 1
ATOM 819 N N . LEU A 1 104 ? -4.328 7.196 6.708 1.00 93.12 104 LEU A N 1
ATOM 820 C CA . LEU A 1 104 ? -5.003 6.026 7.245 1.00 93.12 104 LEU A CA 1
ATOM 821 C C . LEU A 1 104 ? -4.375 5.678 8.592 1.00 93.12 104 LEU A C 1
ATOM 823 O O . LEU A 1 104 ? -3.154 5.537 8.690 1.00 93.12 104 LEU A O 1
ATOM 827 N N . GLU A 1 105 ? -5.196 5.586 9.632 1.00 94.06 105 GLU A N 1
ATOM 828 C CA . GLU A 1 105 ? -4.722 5.148 10.942 1.00 94.06 105 GLU A CA 1
ATOM 829 C C . GLU A 1 105 ? -4.555 3.630 10.947 1.00 94.06 105 GLU A C 1
ATOM 831 O O . GLU A 1 105 ? -5.406 2.902 10.430 1.00 94.06 105 GLU A O 1
ATOM 836 N N . ILE A 1 106 ? -3.443 3.168 11.522 1.00 95.69 106 ILE A N 1
ATOM 837 C CA . ILE A 1 106 ? -3.125 1.750 11.657 1.00 95.69 106 ILE A CA 1
ATOM 838 C C . ILE A 1 106 ? -2.998 1.423 13.140 1.00 95.69 106 ILE A C 1
ATOM 840 O O . ILE A 1 106 ? -2.154 1.983 13.840 1.00 95.69 106 ILE A O 1
ATOM 844 N N . GLU A 1 107 ? -3.810 0.481 13.596 1.00 95.94 107 GLU A N 1
ATOM 845 C CA . GLU A 1 107 ? -3.745 -0.116 14.925 1.00 95.94 107 GLU A CA 1
ATOM 846 C C . GLU A 1 107 ? -3.114 -1.509 14.830 1.00 95.94 107 GLU A C 1
ATOM 848 O O . GLU A 1 107 ? -3.461 -2.290 13.947 1.00 95.94 107 GLU A O 1
ATOM 853 N N . ILE A 1 108 ? -2.204 -1.848 15.744 1.00 96.69 108 ILE A N 1
ATOM 854 C CA . ILE A 1 108 ? -1.682 -3.214 15.870 1.00 96.69 108 ILE A CA 1
ATOM 855 C C . ILE A 1 108 ? -2.570 -3.988 16.843 1.00 96.69 108 ILE A C 1
ATOM 857 O O . ILE A 1 108 ? -2.825 -3.516 17.948 1.00 96.69 108 ILE A O 1
ATOM 861 N N . SER A 1 109 ? -3.026 -5.174 16.438 1.00 96.19 109 SER A N 1
ATOM 862 C CA . SER A 1 109 ? -3.873 -6.049 17.252 1.00 96.19 109 SER A CA 1
ATOM 863 C C . SER A 1 109 ? -3.365 -7.493 17.232 1.00 96.19 109 SER A C 1
ATOM 865 O O . SER A 1 109 ? -2.286 -7.778 16.715 1.00 96.19 109 SER A O 1
ATOM 867 N N . ASP A 1 110 ? -4.134 -8.405 17.822 1.00 95.75 110 ASP A N 1
ATOM 868 C CA . ASP A 1 110 ? -3.780 -9.816 17.902 1.00 95.75 110 ASP A CA 1
ATOM 869 C C . ASP A 1 110 ? -3.671 -10.442 16.506 1.00 95.75 110 ASP A C 1
ATOM 871 O O . ASP A 1 110 ? -4.529 -10.239 15.637 1.00 95.75 110 ASP A O 1
ATOM 875 N N . ASN A 1 111 ? -2.627 -11.252 16.313 1.00 97.44 111 ASN A N 1
ATOM 876 C CA . ASN A 1 111 ? -2.462 -12.040 15.102 1.00 97.44 111 ASN A CA 1
ATOM 877 C C . ASN A 1 111 ? -3.440 -13.219 15.104 1.00 97.44 111 ASN A C 1
ATOM 879 O O . ASN A 1 111 ? -3.241 -14.221 15.790 1.00 97.44 111 ASN A O 1
ATOM 883 N N . VAL A 1 112 ? -4.508 -13.078 14.326 1.00 96.31 112 VAL A N 1
ATOM 884 C CA . VAL A 1 112 ? -5.571 -14.079 14.184 1.00 96.31 112 VAL A CA 1
ATOM 885 C C . VAL A 1 112 ? -5.740 -14.553 12.739 1.00 96.31 112 VAL A C 1
ATOM 887 O O . VAL A 1 112 ? -6.533 -15.462 12.492 1.00 96.31 112 VAL A O 1
ATOM 890 N N . TRP A 1 113 ? -5.028 -13.945 11.781 1.00 96.88 113 TRP A N 1
ATOM 891 C CA . TRP A 1 113 ? -5.146 -14.244 10.347 1.00 96.88 113 TRP A CA 1
ATOM 892 C C . TRP A 1 113 ? -3.863 -14.771 9.699 1.00 96.88 113 TRP A C 1
ATOM 894 O O . TRP A 1 113 ? -3.966 -15.431 8.666 1.00 96.88 113 TRP A O 1
ATOM 904 N N . GLY A 1 114 ? -2.687 -14.459 10.249 1.00 96.62 114 GLY A N 1
ATOM 905 C CA . GLY A 1 114 ? -1.394 -14.804 9.657 1.00 96.62 114 GLY A CA 1
ATOM 906 C C . GLY A 1 114 ? -0.746 -16.049 10.263 1.00 96.62 114 GLY A C 1
ATOM 907 O O . GLY A 1 114 ? -1.392 -16.863 10.923 1.00 96.62 114 GLY A O 1
ATOM 908 N N . ASP A 1 115 ? 0.563 -16.174 10.046 1.00 97.50 115 ASP A N 1
ATOM 909 C CA . ASP A 1 115 ? 1.406 -17.158 10.724 1.00 97.50 115 ASP A CA 1
ATOM 910 C C . ASP A 1 115 ? 1.497 -16.809 12.222 1.00 97.50 115 ASP A C 1
ATOM 912 O O . ASP A 1 115 ? 1.854 -15.670 12.525 1.00 97.50 115 ASP A O 1
ATOM 916 N N . PRO A 1 116 ? 1.212 -17.727 13.168 1.00 95.75 116 PRO A N 1
ATOM 917 C CA . PRO A 1 116 ? 1.255 -17.446 14.609 1.00 95.75 116 PRO A CA 1
ATOM 918 C C . PRO A 1 116 ? 2.584 -16.870 15.126 1.00 95.75 116 PRO A C 1
ATOM 920 O O . PRO A 1 116 ? 2.590 -16.122 16.108 1.00 95.75 116 PRO A O 1
ATOM 923 N N . GLU A 1 117 ? 3.702 -17.184 14.468 1.00 95.00 117 GLU A N 1
ATOM 924 C CA . GLU A 1 117 ? 5.031 -16.686 14.833 1.00 95.00 117 GLU A CA 1
ATOM 925 C C . GLU A 1 117 ? 5.290 -15.269 14.301 1.00 95.00 117 GLU A C 1
ATOM 927 O O . GLU A 1 117 ? 6.223 -14.594 14.747 1.00 95.00 117 GLU A O 1
ATOM 932 N N . CYS A 1 118 ? 4.457 -14.769 13.382 1.00 94.75 118 CYS A N 1
ATOM 933 C CA . CYS A 1 118 ? 4.532 -13.381 12.962 1.00 94.75 118 CYS A CA 1
ATOM 934 C C . CYS A 1 118 ? 3.989 -12.452 14.052 1.00 94.75 118 CYS A C 1
ATOM 936 O O . CYS A 1 118 ? 2.801 -12.450 14.374 1.00 94.75 118 CYS A O 1
ATOM 938 N N . GLN A 1 119 ? 4.863 -11.606 14.588 1.00 92.06 119 GLN A N 1
ATOM 939 C CA . GLN A 1 119 ? 4.523 -10.610 15.600 1.00 92.06 119 GLN A CA 1
ATOM 940 C C . GLN A 1 119 ? 4.987 -9.217 15.154 1.00 92.06 119 GLN A C 1
ATOM 942 O O . GLN A 1 119 ? 5.959 -9.074 14.398 1.00 92.06 119 GLN A O 1
ATOM 947 N N . ARG A 1 120 ? 4.284 -8.173 15.608 1.00 92.69 120 ARG A N 1
ATOM 948 C CA . ARG A 1 120 ? 4.610 -6.767 15.325 1.00 92.69 120 ARG A CA 1
ATOM 949 C C . ARG A 1 120 ? 4.512 -5.941 16.602 1.00 92.69 120 ARG A C 1
ATOM 951 O O . ARG A 1 120 ? 3.469 -5.904 17.239 1.00 92.69 120 ARG A O 1
ATOM 958 N N . GLU A 1 121 ? 5.589 -5.241 16.949 1.00 89.69 121 GLU A N 1
ATOM 959 C CA . GLU A 1 121 ? 5.575 -4.211 18.004 1.00 89.69 121 GLU A CA 1
ATOM 960 C C . GLU A 1 121 ? 5.314 -2.813 17.432 1.00 89.69 121 GLU A C 1
ATOM 962 O O . GLU A 1 121 ? 4.788 -1.929 18.102 1.00 89.69 121 GLU A O 1
ATOM 967 N N . SER A 1 122 ? 5.706 -2.605 16.176 1.00 93.31 122 SER A N 1
ATOM 968 C CA . SER A 1 122 ? 5.496 -1.369 15.433 1.00 93.31 122 SER A CA 1
ATOM 969 C C . SER A 1 122 ? 5.255 -1.689 13.964 1.00 93.31 122 SER A C 1
ATOM 971 O O . SER A 1 122 ? 5.656 -2.748 13.473 1.00 93.31 122 SER A O 1
ATOM 973 N N . MET A 1 123 ? 4.581 -0.772 13.273 1.00 94.81 123 MET A N 1
ATOM 974 C CA . MET A 1 123 ? 4.268 -0.926 11.862 1.00 94.81 123 MET A CA 1
ATOM 975 C C . MET A 1 123 ? 5.277 -0.150 11.020 1.00 94.81 123 MET A C 1
ATOM 977 O O . MET A 1 123 ? 5.287 1.082 11.014 1.00 94.81 123 MET A O 1
ATOM 981 N N . VAL A 1 124 ? 6.124 -0.882 10.301 1.00 95.81 124 VAL A N 1
ATOM 982 C CA . VAL A 1 124 ? 7.061 -0.335 9.318 1.00 95.81 124 VAL A CA 1
ATOM 983 C C . VAL A 1 124 ? 6.688 -0.942 7.980 1.00 95.81 124 VAL A C 1
ATOM 985 O O . VAL A 1 124 ? 6.708 -2.157 7.841 1.00 95.81 124 VAL A O 1
ATOM 988 N N . LEU A 1 125 ? 6.333 -0.101 7.013 1.00 96.94 125 LEU A N 1
ATOM 989 C CA . LEU A 1 125 ? 5.876 -0.549 5.703 1.00 96.94 125 LEU A CA 1
ATOM 990 C C . LEU A 1 125 ? 6.788 -0.002 4.613 1.00 96.94 125 LEU A C 1
ATOM 992 O O . LEU A 1 125 ? 7.182 1.158 4.655 1.00 96.94 125 LEU A O 1
ATOM 996 N N . SER A 1 126 ? 7.062 -0.815 3.607 1.00 97.56 126 SER A N 1
ATOM 997 C CA . SER A 1 126 ? 7.440 -0.387 2.261 1.00 97.56 126 SER A CA 1
ATOM 998 C C . SER A 1 126 ? 6.503 -1.146 1.319 1.00 97.56 126 SER A C 1
ATOM 1000 O O . SER A 1 126 ? 6.865 -2.223 0.840 1.00 97.56 126 SER A O 1
ATOM 1002 N N . PRO A 1 127 ? 5.247 -0.671 1.197 1.00 98.12 127 PRO A N 1
ATOM 1003 C CA . PRO A 1 127 ? 4.167 -1.434 0.596 1.00 98.12 127 PRO A CA 1
ATOM 1004 C C . PRO A 1 127 ? 4.273 -1.402 -0.925 1.00 98.12 127 PRO A C 1
ATOM 1006 O O . PRO A 1 127 ? 4.650 -0.385 -1.501 1.00 98.12 127 PRO A O 1
ATOM 1009 N N . HIS A 1 128 ? 3.924 -2.512 -1.551 1.00 97.38 128 HIS A N 1
ATOM 1010 C CA . HIS A 1 128 ? 3.897 -2.680 -2.996 1.00 97.38 128 HIS A CA 1
ATOM 1011 C C . HIS A 1 128 ? 2.465 -3.078 -3.383 1.00 97.38 128 HIS A C 1
ATOM 1013 O O . HIS A 1 128 ? 1.533 -2.354 -3.0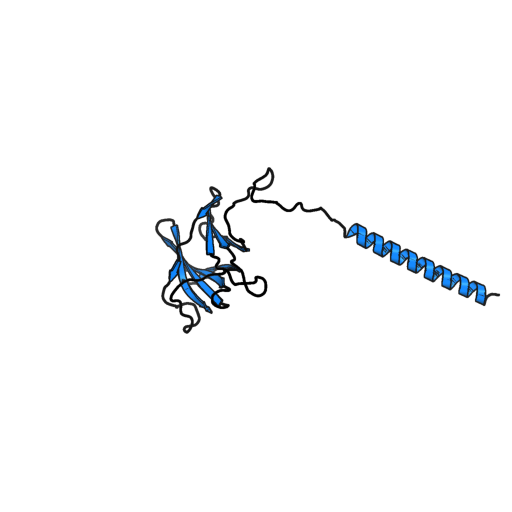18 1.00 97.38 128 HIS A O 1
ATOM 1019 N N . GLY A 1 129 ? 2.273 -4.237 -4.014 1.00 98.31 129 GLY A N 1
ATOM 1020 C CA . GLY A 1 129 ? 0.945 -4.726 -4.383 1.00 98.31 129 GLY A CA 1
ATOM 1021 C C . GLY A 1 129 ? -0.014 -4.860 -3.195 1.00 98.31 129 GLY A C 1
ATOM 1022 O O . GLY A 1 129 ? 0.382 -5.288 -2.102 1.00 98.31 129 GLY A O 1
ATOM 1023 N N . ILE A 1 130 ? -1.280 -4.517 -3.427 1.00 98.75 130 ILE A N 1
ATOM 1024 C CA . ILE A 1 130 ? -2.365 -4.573 -2.443 1.00 98.75 130 ILE A CA 1
ATOM 1025 C C . ILE A 1 130 ? -3.615 -5.228 -3.029 1.00 98.75 130 ILE A C 1
ATOM 1027 O O . ILE A 1 130 ? -3.909 -5.096 -4.210 1.00 98.75 130 ILE A O 1
ATOM 1031 N N . ASP A 1 131 ? -4.393 -5.908 -2.190 1.00 98.19 131 ASP A N 1
ATOM 1032 C CA . ASP A 1 131 ? -5.719 -6.398 -2.579 1.00 98.19 131 ASP A CA 1
ATOM 1033 C C . ASP A 1 131 ? -6.686 -6.400 -1.392 1.00 98.19 131 ASP A C 1
ATOM 1035 O O . ASP A 1 131 ? -6.278 -6.622 -0.248 1.00 98.19 131 ASP A O 1
ATOM 1039 N N . ILE A 1 132 ? -7.970 -6.156 -1.664 1.00 98.25 132 ILE A N 1
ATOM 1040 C CA . ILE A 1 132 ? -9.038 -6.117 -0.660 1.00 98.25 132 ILE A CA 1
ATOM 1041 C C . ILE A 1 132 ? -10.090 -7.164 -1.010 1.00 98.25 132 ILE A C 1
ATOM 1043 O O . ILE A 1 132 ? -10.694 -7.118 -2.077 1.00 98.25 132 ILE A O 1
ATOM 1047 N N . ASN A 1 133 ? -10.371 -8.064 -0.069 1.00 96.62 133 ASN A N 1
ATOM 1048 C CA . ASN A 1 133 ? -11.421 -9.068 -0.202 1.00 96.62 133 ASN A CA 1
ATOM 1049 C C . ASN A 1 133 ? -12.359 -9.066 1.006 1.00 96.62 133 ASN A C 1
ATOM 1051 O O . ASN A 1 133 ? -11.945 -8.836 2.141 1.00 96.62 133 ASN A O 1
ATOM 1055 N N . GLU A 1 134 ? -13.630 -9.377 0.766 1.00 97.25 134 GLU A N 1
ATOM 1056 C CA . GLU A 1 134 ? -14.594 -9.650 1.831 1.00 97.25 134 GLU A CA 1
ATOM 1057 C C . GLU A 1 134 ? -14.437 -11.097 2.321 1.00 97.25 134 GLU A C 1
ATOM 1059 O O . GLU A 1 134 ? -14.370 -12.045 1.532 1.00 97.25 134 GLU A O 1
ATOM 1064 N N . ARG A 1 135 ? -14.353 -11.278 3.637 1.00 96.12 135 ARG A N 1
ATOM 1065 C CA . ARG A 1 135 ? -14.270 -12.584 4.294 1.00 96.12 135 ARG A CA 1
ATOM 1066 C C . ARG A 1 135 ? -15.667 -13.176 4.496 1.00 96.12 135 ARG A C 1
ATOM 1068 O O . ARG A 1 135 ? -16.682 -12.499 4.394 1.00 96.12 135 ARG A O 1
ATOM 1075 N N . LEU A 1 136 ? -15.727 -14.463 4.852 1.00 96.81 136 LEU A N 1
ATOM 1076 C CA . LEU A 1 136 ? -16.995 -15.176 5.091 1.00 96.81 136 LEU A CA 1
ATOM 1077 C C . LEU A 1 136 ? -17.833 -14.597 6.243 1.00 96.81 136 LEU A C 1
ATOM 1079 O O . LEU A 1 136 ? -19.040 -14.819 6.287 1.00 96.81 136 LEU A O 1
ATOM 1083 N N . ASP A 1 137 ? -17.196 -13.903 7.185 1.00 95.38 137 ASP A N 1
ATOM 1084 C CA . ASP A 1 137 ? -17.852 -13.222 8.306 1.00 95.38 137 ASP A CA 1
ATOM 1085 C C . ASP A 1 137 ? -18.291 -11.784 7.967 1.00 95.38 137 ASP A C 1
ATOM 1087 O O . ASP A 1 137 ? -18.830 -11.096 8.833 1.00 95.38 137 ASP A O 1
ATOM 1091 N N . GLY A 1 138 ? -18.084 -11.341 6.720 1.00 96.00 138 GLY A N 1
ATOM 1092 C CA . GLY A 1 138 ? -18.401 -9.997 6.236 1.00 96.00 138 GLY A CA 1
ATOM 1093 C C . GLY A 1 138 ? -17.339 -8.940 6.551 1.00 96.00 138 GLY A C 1
ATOM 1094 O O . GLY A 1 138 ? -17.505 -7.785 6.171 1.00 96.00 138 GLY A O 1
ATOM 1095 N N . SER A 1 139 ? -16.249 -9.292 7.244 1.00 96.12 139 SER A N 1
ATOM 1096 C CA . SER A 1 139 ? -15.137 -8.358 7.448 1.00 96.12 139 SER A CA 1
ATOM 1097 C C . SER A 1 139 ? -14.317 -8.186 6.167 1.00 96.12 139 SER A C 1
ATOM 1099 O O . SER A 1 139 ? -14.140 -9.128 5.394 1.00 96.12 139 SER A O 1
ATOM 1101 N N . TYR A 1 140 ? -13.781 -6.988 5.940 1.00 98.19 140 TYR A N 1
ATOM 1102 C CA . TYR A 1 140 ? -12.890 -6.728 4.812 1.00 98.19 140 TYR A CA 1
ATOM 1103 C C . TYR A 1 140 ? -11.437 -6.967 5.218 1.00 98.19 140 TYR A C 1
ATOM 1105 O O . TYR A 1 140 ? -10.949 -6.395 6.193 1.00 98.19 140 TYR A O 1
ATOM 1113 N N . GLN A 1 141 ? -10.740 -7.802 4.455 1.00 98.19 141 GLN A N 1
ATOM 1114 C CA . GLN A 1 141 ? -9.318 -8.072 4.602 1.00 98.19 141 GLN A CA 1
ATOM 1115 C C . GLN A 1 141 ? -8.539 -7.384 3.490 1.00 98.19 141 GLN A C 1
ATOM 1117 O O . GLN A 1 141 ? -8.770 -7.642 2.313 1.00 98.19 141 GLN A O 1
ATOM 1122 N N . LEU A 1 142 ? -7.575 -6.570 3.894 1.00 98.62 142 LEU A N 1
ATOM 1123 C CA . LEU A 1 142 ? -6.523 -6.026 3.057 1.00 98.62 142 LEU A CA 1
ATOM 1124 C C . LEU A 1 142 ? -5.267 -6.894 3.208 1.00 98.62 142 LEU A C 1
ATOM 1126 O O . LEU A 1 142 ? -4.807 -7.122 4.329 1.00 98.62 142 LEU A O 1
ATOM 1130 N N . ALA A 1 143 ? -4.709 -7.346 2.090 1.00 98.56 143 ALA A N 1
ATOM 1131 C CA . ALA A 1 143 ? -3.394 -7.975 2.022 1.00 98.56 143 ALA A CA 1
ATOM 1132 C C . ALA A 1 143 ? -2.407 -7.027 1.333 1.00 98.56 143 ALA A C 1
ATOM 1134 O O . ALA A 1 143 ? -2.748 -6.409 0.326 1.00 98.56 143 ALA A O 1
ATOM 1135 N N . ILE A 1 144 ? -1.196 -6.907 1.878 1.00 98.62 144 ILE A N 1
ATOM 1136 C CA . ILE A 1 144 ? -0.176 -5.966 1.403 1.00 98.62 144 ILE A CA 1
ATOM 1137 C C . ILE A 1 144 ? 1.145 -6.698 1.229 1.00 98.62 144 ILE A C 1
ATOM 1139 O O . ILE A 1 144 ? 1.679 -7.231 2.199 1.00 98.62 144 ILE A O 1
ATOM 1143 N N . VAL A 1 145 ? 1.712 -6.664 0.026 1.00 98.56 145 VAL A N 1
ATOM 1144 C CA . VAL A 1 145 ? 3.113 -7.037 -0.186 1.00 98.56 145 VAL A CA 1
ATOM 1145 C C . VAL A 1 145 ? 3.985 -5.982 0.482 1.00 98.56 145 VAL A C 1
ATOM 1147 O O . VAL A 1 145 ? 3.930 -4.806 0.122 1.00 98.56 145 VAL A O 1
ATOM 1150 N N . ASN A 1 146 ? 4.777 -6.387 1.470 1.00 97.94 146 ASN A N 1
ATOM 1151 C CA . ASN A 1 146 ? 5.585 -5.483 2.270 1.00 97.94 146 ASN A CA 1
ATOM 1152 C C . ASN A 1 146 ? 7.059 -5.890 2.247 1.00 97.94 146 ASN A C 1
ATOM 1154 O O . ASN A 1 146 ? 7.410 -7.037 2.516 1.00 97.94 146 ASN A O 1
ATOM 1158 N N . HIS A 1 147 ? 7.920 -4.910 1.983 1.00 96.75 147 HIS A N 1
ATOM 1159 C CA . HIS A 1 147 ? 9.363 -5.104 1.845 1.00 96.75 147 HIS A CA 1
ATOM 1160 C C . HIS A 1 147 ? 10.172 -4.652 3.075 1.00 96.75 147 HIS A C 1
ATOM 1162 O O . HIS A 1 147 ? 11.403 -4.576 3.028 1.00 96.75 147 HIS A O 1
ATOM 1168 N N . MET A 1 148 ? 9.515 -4.281 4.184 1.00 95.81 148 MET A N 1
ATOM 1169 C CA . MET A 1 148 ? 10.194 -3.837 5.409 1.00 95.81 148 MET A CA 1
ATOM 1170 C C . MET A 1 148 ? 9.496 -4.310 6.692 1.00 95.81 148 MET A C 1
ATOM 1172 O O . MET A 1 148 ? 8.281 -4.292 6.748 1.00 95.81 148 MET A O 1
ATOM 1176 N N . PRO A 1 149 ? 10.234 -4.651 7.768 1.00 92.62 149 PRO A N 1
ATOM 1177 C CA . PRO A 1 149 ? 11.690 -4.806 7.812 1.00 92.62 149 PRO A CA 1
ATOM 1178 C C . PRO A 1 149 ? 12.173 -6.056 7.057 1.00 92.62 149 PRO A C 1
ATOM 1180 O O . PRO A 1 149 ? 13.359 -6.167 6.753 1.00 92.62 149 PRO A O 1
ATOM 1183 N N . THR A 1 150 ? 11.255 -6.968 6.749 1.00 92.69 150 THR A N 1
ATOM 1184 C CA . THR A 1 150 ? 11.468 -8.207 6.002 1.00 92.69 150 THR A CA 1
ATOM 1185 C C . THR A 1 150 ? 10.358 -8.377 4.971 1.00 92.69 150 THR A C 1
ATOM 1187 O O . THR A 1 150 ? 9.290 -7.785 5.111 1.00 92.69 150 THR A O 1
ATOM 1190 N N . GLU A 1 151 ? 10.603 -9.221 3.974 1.00 95.75 151 GLU A N 1
ATOM 1191 C CA . GLU A 1 151 ? 9.597 -9.617 2.986 1.00 95.75 151 GLU A CA 1
ATOM 1192 C C . GLU A 1 151 ? 8.446 -10.352 3.669 1.00 95.75 151 GLU A C 1
ATOM 1194 O O . GLU A 1 151 ? 8.669 -11.404 4.268 1.00 95.75 151 GLU A O 1
ATOM 1199 N N . THR A 1 152 ? 7.245 -9.784 3.602 1.00 97.75 152 THR A N 1
ATOM 1200 C CA . THR A 1 152 ? 6.031 -10.361 4.196 1.00 97.75 152 THR A CA 1
ATOM 1201 C C . THR A 1 152 ? 4.796 -9.990 3.390 1.00 97.75 152 THR A C 1
ATOM 1203 O O . THR A 1 152 ? 4.798 -9.004 2.649 1.00 97.75 152 THR A O 1
ATOM 1206 N N . ILE A 1 153 ? 3.723 -10.757 3.568 1.00 98.44 153 ILE A N 1
ATOM 1207 C CA . ILE A 1 153 ? 2.374 -10.270 3.280 1.00 98.44 153 ILE A CA 1
ATOM 1208 C C . ILE A 1 153 ? 1.745 -9.833 4.597 1.00 98.44 153 ILE A C 1
ATOM 1210 O O . ILE A 1 153 ? 1.473 -10.660 5.465 1.00 98.44 153 ILE A O 1
ATOM 1214 N N . GLU A 1 154 ? 1.509 -8.535 4.750 1.00 98.50 154 GLU A N 1
ATOM 1215 C CA . GLU A 1 154 ? 0.842 -7.973 5.924 1.00 98.50 154 GLU A CA 1
ATOM 1216 C C . GLU A 1 154 ? -0.677 -8.017 5.728 1.00 98.50 154 GLU A C 1
ATOM 1218 O O . GLU A 1 154 ? -1.189 -7.644 4.669 1.00 98.50 154 GLU A O 1
ATOM 1223 N N . LEU A 1 155 ? -1.405 -8.468 6.749 1.00 98.44 155 LEU A N 1
ATOM 1224 C CA . LEU A 1 155 ? -2.851 -8.666 6.712 1.00 98.44 155 LEU A CA 1
ATOM 1225 C C . LEU A 1 155 ? -3.538 -7.691 7.670 1.00 98.44 155 LEU A C 1
ATOM 1227 O O . LEU A 1 155 ? -3.250 -7.669 8.870 1.00 98.44 155 LEU A O 1
ATOM 1231 N N . PHE A 1 156 ? -4.492 -6.920 7.155 1.00 98.56 156 PHE A N 1
ATOM 1232 C CA . PHE A 1 156 ? -5.224 -5.910 7.916 1.00 98.56 156 PHE A CA 1
ATOM 1233 C C . PHE A 1 156 ? -6.726 -6.067 7.757 1.00 98.56 156 PHE A C 1
ATOM 1235 O O . PHE A 1 156 ? -7.228 -6.259 6.653 1.00 98.56 156 PHE A O 1
ATOM 1242 N N . GLU A 1 157 ? -7.457 -5.930 8.854 1.00 98.31 157 GLU A N 1
ATOM 1243 C CA . GLU A 1 157 ? -8.887 -5.678 8.813 1.00 98.31 157 GLU A CA 1
ATOM 1244 C C . GLU A 1 157 ? -9.119 -4.214 8.460 1.00 98.31 157 GLU A C 1
ATOM 1246 O O . GLU A 1 157 ? -8.619 -3.313 9.136 1.00 98.31 157 GLU A O 1
ATOM 1251 N N . LEU A 1 158 ? -9.886 -3.985 7.404 1.00 98.06 158 LEU A N 1
ATOM 1252 C CA . LEU A 1 158 ? -10.337 -2.664 7.012 1.00 98.06 158 LEU A CA 1
ATOM 1253 C C . LEU A 1 158 ? -11.646 -2.348 7.739 1.00 98.06 158 LEU A C 1
ATOM 1255 O O . LEU A 1 158 ? -12.634 -3.074 7.602 1.00 98.06 158 LEU A O 1
ATOM 1259 N N . ARG A 1 159 ? -11.659 -1.251 8.500 1.00 96.44 159 ARG A N 1
ATOM 1260 C CA . ARG A 1 159 ? -12.793 -0.861 9.344 1.00 96.44 159 ARG A CA 1
ATOM 126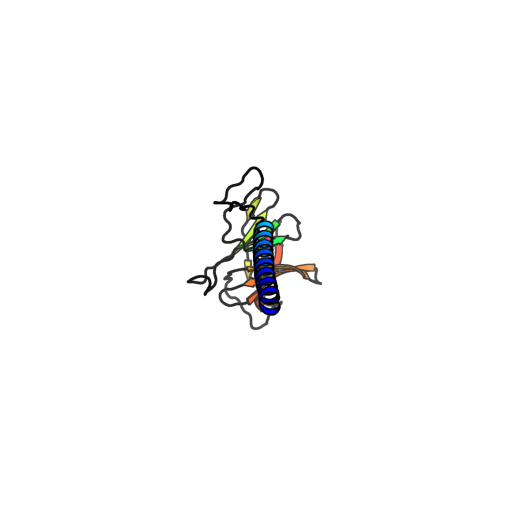1 C C . ARG A 1 159 ? -13.230 0.559 9.044 1.00 96.44 159 ARG A C 1
ATOM 1263 O O . ARG A 1 159 ? -12.403 1.438 8.837 1.00 96.44 159 ARG A O 1
ATOM 1270 N N . GLU A 1 160 ? -14.533 0.787 9.084 1.00 93.06 160 GLU A N 1
ATOM 1271 C CA . GLU A 1 160 ? -15.111 2.125 9.059 1.00 93.06 160 GLU A CA 1
ATOM 1272 C C . GLU A 1 160 ? -15.564 2.489 10.477 1.00 93.06 160 GLU A C 1
ATOM 1274 O O . GLU A 1 160 ? -16.379 1.796 11.090 1.00 93.06 160 GLU A O 1
ATOM 1279 N N . ILE A 1 161 ? -14.993 3.557 11.032 1.00 87.06 161 ILE A N 1
ATOM 1280 C CA . ILE A 1 161 ? -15.264 4.042 12.384 1.00 87.06 161 ILE A CA 1
ATOM 1281 C C . ILE A 1 161 ? -15.596 5.531 12.284 1.00 87.06 161 ILE A C 1
ATOM 1283 O O . ILE A 1 161 ? -14.741 6.333 11.926 1.00 87.06 161 ILE A O 1
ATOM 1287 N N . ASN A 1 162 ? -16.827 5.916 12.637 1.00 87.06 162 ASN A N 1
ATOM 1288 C CA . ASN A 1 162 ? -17.300 7.309 12.570 1.00 87.06 162 ASN A CA 1
ATOM 1289 C C . ASN A 1 162 ? -17.090 7.957 11.182 1.00 87.06 162 ASN A C 1
ATOM 1291 O O . ASN A 1 162 ? -16.549 9.059 11.095 1.00 87.06 162 ASN A O 1
ATOM 1295 N N . ASP A 1 163 ? -17.477 7.256 10.110 1.00 84.75 163 ASP A N 1
ATOM 1296 C CA . ASP A 1 163 ? -17.303 7.681 8.707 1.00 84.75 163 ASP A CA 1
ATOM 1297 C C . ASP A 1 163 ? -15.830 7.899 8.287 1.00 84.75 163 ASP A C 1
ATOM 1299 O O . ASP A 1 163 ? -15.531 8.617 7.325 1.00 84.75 163 ASP A O 1
ATOM 1303 N N . ALA A 1 164 ? -14.887 7.294 9.017 1.00 91.56 164 ALA A N 1
ATOM 1304 C CA . ALA A 1 164 ? -13.468 7.283 8.694 1.00 91.56 164 ALA A CA 1
ATOM 1305 C C . ALA A 1 164 ? -12.951 5.847 8.585 1.00 91.56 164 ALA A C 1
ATOM 1307 O O . ALA A 1 164 ? -13.160 5.017 9.469 1.00 91.56 164 ALA A O 1
ATOM 1308 N N . TRP A 1 165 ? -12.236 5.567 7.501 1.00 96.25 165 TRP A N 1
ATOM 1309 C CA . TRP A 1 165 ? -11.555 4.294 7.312 1.00 96.25 165 TRP A CA 1
ATOM 1310 C C . TRP A 1 165 ? -10.307 4.202 8.196 1.00 96.25 165 TRP A C 1
ATOM 1312 O O . TRP A 1 165 ? -9.543 5.162 8.316 1.00 96.25 165 TRP A O 1
ATOM 1322 N N . SER A 1 166 ? -10.080 3.028 8.771 1.00 96.88 166 SER A N 1
ATOM 1323 C CA . SER A 1 166 ? -8.883 2.662 9.524 1.00 96.88 166 SER A CA 1
ATOM 1324 C C . SER A 1 166 ? -8.485 1.215 9.235 1.00 96.88 166 SER A C 1
ATOM 1326 O O . SER A 1 166 ? -9.264 0.431 8.683 1.00 96.88 166 SER A O 1
ATOM 1328 N N . LEU A 1 167 ? -7.250 0.864 9.589 1.00 97.69 167 LEU A N 1
ATOM 1329 C CA . LEU A 1 167 ? -6.733 -0.495 9.492 1.00 97.69 167 LEU A CA 1
ATOM 1330 C C . LEU A 1 167 ? -6.404 -1.039 10.873 1.00 97.69 167 LEU A C 1
ATOM 1332 O O . LEU A 1 167 ? -5.709 -0.398 11.659 1.00 97.69 167 LEU A O 1
ATOM 1336 N N . THR A 1 168 ? -6.819 -2.270 11.127 1.00 97.75 168 THR A N 1
ATOM 1337 C CA . THR A 1 168 ? -6.351 -3.051 12.268 1.00 97.75 168 THR A CA 1
ATOM 1338 C C . THR A 1 168 ? -5.476 -4.176 11.738 1.00 97.75 168 THR A C 1
ATOM 1340 O O . THR A 1 168 ? -5.947 -5.017 10.983 1.00 97.75 168 THR A O 1
ATOM 1343 N N . TRP A 1 169 ? -4.201 -4.216 12.104 1.00 98.25 169 TRP A N 1
ATOM 1344 C CA . TRP A 1 169 ? -3.320 -5.325 11.748 1.00 98.25 169 TRP A CA 1
ATOM 1345 C C . TRP A 1 169 ? -3.792 -6.613 12.424 1.00 98.25 169 TRP A C 1
ATOM 1347 O O . TRP A 1 169 ? -4.124 -6.614 13.611 1.00 98.25 169 TRP A O 1
ATOM 1357 N N . ARG A 1 170 ? -3.827 -7.704 11.658 1.00 97.94 170 ARG A N 1
ATOM 1358 C CA . ARG A 1 170 ? -4.349 -9.012 12.081 1.00 97.94 170 ARG A CA 1
ATOM 1359 C C . ARG A 1 170 ? -3.385 -10.166 11.826 1.00 97.94 170 ARG A C 1
ATOM 1361 O O . ARG A 1 170 ? -3.755 -11.313 12.077 1.00 97.94 170 ARG A O 1
ATOM 1368 N N . GLY A 1 171 ? -2.183 -9.892 11.328 1.00 97.81 171 GLY A N 1
ATOM 1369 C CA . GLY A 1 171 ? -1.153 -10.904 11.112 1.00 97.81 171 GLY A CA 1
ATOM 1370 C C . GLY A 1 171 ? -0.268 -10.619 9.908 1.00 97.81 171 GLY A C 1
ATOM 1371 O O . GLY A 1 171 ? -0.522 -9.700 9.134 1.00 97.81 171 GLY A O 1
ATOM 1372 N N . CYS A 1 172 ? 0.750 -11.454 9.728 1.00 98.00 172 CYS A N 1
ATOM 1373 C CA . CYS A 1 172 ? 1.518 -11.511 8.492 1.00 98.00 172 CYS A CA 1
ATOM 1374 C C . CYS A 1 172 ? 1.911 -12.949 8.150 1.00 98.00 172 CYS A C 1
ATOM 1376 O O . CYS A 1 172 ? 1.809 -13.833 9.007 1.00 98.00 172 CYS A O 1
ATOM 1378 N N . VAL A 1 173 ? 2.351 -13.168 6.911 1.00 96.88 173 VAL A N 1
ATOM 1379 C CA . VAL A 1 173 ? 2.989 -14.411 6.442 1.00 96.88 173 VAL A CA 1
ATOM 1380 C C . VAL A 1 173 ? 4.301 -14.123 5.729 1.00 96.88 173 VAL A C 1
ATOM 1382 O O . VAL A 1 173 ? 4.441 -12.998 5.189 1.00 96.88 173 VAL A O 1
#

Secondary structure (DSSP, 8-state):
-HHHHHHHHHHHHHHHHHHHHHHHHHHHHHHH----------SS---SS-------SSEEEEEE-TTSSEEEEEE--B-TTTSSS-B--EEEEEETTT--EEE-EEEE---SSS-TT---SS----EEEEEEEE-TTS-EEEEEEE-SSSSEEEEEEEEEETTEEEEEEEEE-

pLDDT: mean 92.35, std 8.55, range [61.09, 98.75]

Sequence (173 aa):
MIFYKILRYIVIAIICLFIAFIALLAYLFVTQANIKQVNYIEGCESNETFTVYCNYQNPEDLAVLPDGRHILVSEFGAIVPLSPTNVQGKLSLLDTTDGRKKNLEIEISDNVWGDPECQRESMVLSPHGIDINERLDGSYQLAIVNHMPTETIELFELREINDAWSLTWRGCV

Radius of gyration: 27.98 Å; chains: 1; bounding box: 48×44×89 Å